Protein AF-A0AAV2HYA0-F1 (afdb_monomer)

Foldseek 3Di:
DQQDDPDPQPQWGWDDDPNDIDTGGPPDDQVNFDKDWDWDDDPVDTDIDIDTDGDDDDCPPDPDVWQKDKDFAAEEEFQAKGKMKIKGFDPPAAFDDKWKDFPNHTDDDDVVQQWDKDKDTDRVRSMIMIMIMRRGDDQVNFGKMWIAIPVGDIDIGGHGYDHD

Solvent-accessible surface area (backbone atoms only — not comparable to full-atom values): 9893 Å² total; per-residue (Å²): 137,79,84,80,77,94,67,90,55,88,46,56,45,76,48,80,56,96,94,40,83,40,87,42,68,50,89,79,46,65,85,70,39,44,79,44,77,51,76,47,83,54,101,86,46,77,49,74,47,79,47,81,44,82,58,75,80,83,81,77,67,72,85,61,87,72,50,57,48,67,50,65,57,44,69,40,43,53,58,39,64,43,45,39,40,37,42,37,46,42,93,85,58,61,49,85,48,76,48,42,28,45,75,87,41,78,59,68,69,32,76,92,70,38,28,45,67,47,76,48,75,35,79,91,71,12,24,30,40,36,41,41,36,32,53,53,34,41,70,87,71,37,41,47,36,34,47,32,38,71,85,68,52,74,39,70,47,62,32,46,50,39,90,118

Radius of gyration: 26.0 Å; Cα contacts (8 Å, |Δi|>4): 320; chains: 1; bounding box: 50×32×71 Å

Structure (mmCIF, N/CA/C/O backbone):
data_AF-A0AAV2HYA0-F1
#
_entry.id   AF-A0AAV2HYA0-F1
#
loop_
_atom_site.group_PDB
_atom_site.id
_atom_site.type_symbol
_atom_site.label_atom_id
_atom_site.label_alt_id
_atom_site.label_comp_id
_atom_site.label_asym_id
_atom_site.label_entity_id
_atom_site.label_seq_id
_atom_site.pdbx_PDB_ins_code
_atom_site.Cartn_x
_atom_site.Cartn_y
_atom_site.Cartn_z
_atom_site.occupancy
_atom_site.B_iso_or_equiv
_atom_site.auth_seq_id
_atom_site.auth_comp_id
_atom_site.auth_asym_id
_atom_site.auth_atom_id
_atom_site.pdbx_PDB_model_num
ATOM 1 N N . ILE A 1 1 ? 10.985 -6.314 -48.267 1.00 59.03 1 ILE A N 1
ATOM 2 C CA . ILE A 1 1 ? 12.200 -5.832 -47.564 1.00 59.03 1 ILE A CA 1
ATOM 3 C C . ILE A 1 1 ? 11.837 -5.750 -46.081 1.00 59.03 1 ILE A C 1
ATOM 5 O O . ILE A 1 1 ? 10.796 -5.176 -45.802 1.00 59.03 1 ILE A O 1
ATOM 9 N N . GLY A 1 2 ? 12.585 -6.397 -45.177 1.00 60.66 2 GLY A N 1
ATOM 10 C CA . GLY A 1 2 ? 12.388 -6.290 -43.715 1.00 60.66 2 GLY A CA 1
ATOM 11 C C . GLY A 1 2 ? 11.766 -7.493 -42.979 1.00 60.66 2 GLY A C 1
ATOM 12 O O . GLY A 1 2 ? 11.826 -7.531 -41.759 1.00 60.66 2 GLY A O 1
ATOM 13 N N . TYR A 1 3 ? 11.221 -8.497 -43.676 1.00 62.62 3 TYR A N 1
ATOM 14 C CA . TYR A 1 3 ? 10.650 -9.701 -43.031 1.00 62.62 3 TYR A CA 1
ATOM 15 C C . TYR A 1 3 ? 11.649 -10.850 -42.840 1.00 62.62 3 TYR A C 1
ATOM 17 O O . TYR A 1 3 ? 11.329 -11.836 -42.183 1.00 62.62 3 TYR A O 1
ATOM 25 N N . ASN A 1 4 ? 12.844 -10.739 -43.423 1.00 70.31 4 ASN A N 1
ATOM 26 C CA . ASN A 1 4 ? 13.870 -11.763 -43.286 1.00 70.31 4 ASN A CA 1
ATOM 27 C C . ASN A 1 4 ? 14.546 -11.599 -41.930 1.00 70.31 4 ASN A C 1
ATOM 29 O O . ASN A 1 4 ? 15.097 -10.540 -41.629 1.00 70.31 4 ASN A O 1
ATOM 33 N N . ILE A 1 5 ? 14.491 -12.656 -41.135 1.00 72.50 5 ILE A N 1
ATOM 34 C CA . ILE A 1 5 ? 15.114 -12.725 -39.823 1.00 72.50 5 ILE A CA 1
ATOM 35 C C . ILE A 1 5 ? 16.356 -13.603 -39.975 1.00 72.50 5 ILE A C 1
ATOM 37 O O . ILE A 1 5 ? 16.255 -14.747 -40.406 1.00 72.50 5 ILE A O 1
ATOM 41 N N . PHE A 1 6 ? 17.522 -13.057 -39.636 1.00 75.69 6 PHE A N 1
ATOM 42 C CA . PHE A 1 6 ? 18.807 -13.759 -39.684 1.00 75.69 6 PHE A CA 1
ATOM 43 C C . PHE A 1 6 ? 19.304 -14.040 -38.264 1.00 75.69 6 PHE A C 1
ATOM 45 O O . PHE A 1 6 ? 20.361 -13.575 -37.852 1.00 75.69 6 PHE A O 1
ATOM 52 N N . THR A 1 7 ? 18.487 -14.751 -37.492 1.00 82.44 7 THR A N 1
ATOM 53 C CA . THR A 1 7 ? 18.848 -15.256 -36.166 1.00 82.44 7 THR A CA 1
ATOM 54 C C . THR A 1 7 ? 18.273 -16.652 -35.988 1.00 82.44 7 THR A C 1
ATOM 56 O O . THR A 1 7 ? 17.195 -16.951 -36.501 1.00 82.44 7 THR A O 1
ATOM 59 N N . GLU A 1 8 ? 18.994 -17.501 -35.266 1.00 84.88 8 GLU A N 1
ATOM 60 C CA . GLU A 1 8 ? 18.516 -18.826 -34.863 1.00 84.88 8 GLU A CA 1
ATOM 61 C C . GLU A 1 8 ? 17.730 -18.770 -33.545 1.00 84.88 8 GLU A C 1
ATOM 63 O O . GLU A 1 8 ? 17.169 -19.777 -33.123 1.00 84.88 8 GLU A O 1
ATOM 68 N N . ASP A 1 9 ? 17.666 -17.602 -32.891 1.00 89.50 9 ASP A N 1
ATOM 69 C CA . ASP A 1 9 ? 16.920 -17.432 -31.646 1.00 89.50 9 ASP A CA 1
ATOM 70 C C . ASP A 1 9 ? 15.404 -17.343 -31.924 1.00 89.50 9 ASP A C 1
ATOM 72 O O . ASP A 1 9 ? 14.929 -16.318 -32.428 1.00 89.50 9 ASP A O 1
ATOM 76 N N . PRO A 1 10 ? 14.607 -18.367 -31.557 1.00 90.31 10 PRO A N 1
ATOM 77 C CA . PRO A 1 10 ? 13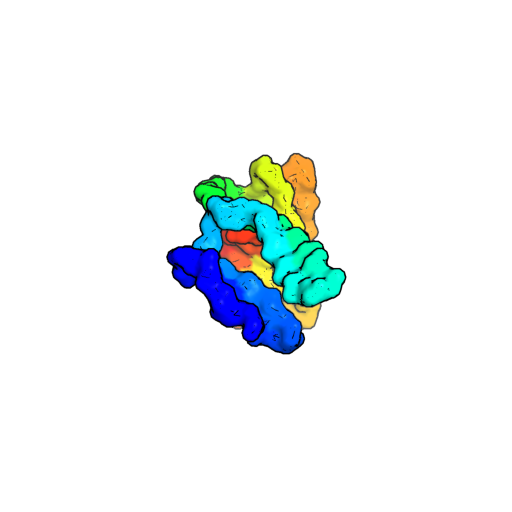.170 -18.396 -31.833 1.00 90.31 10 PRO A CA 1
ATOM 78 C C . PRO A 1 10 ? 12.385 -17.346 -31.036 1.00 90.31 10 PRO A C 1
ATOM 80 O O . PRO A 1 10 ? 11.209 -17.097 -31.315 1.00 90.31 10 PRO A O 1
ATOM 83 N N . ARG A 1 11 ? 13.007 -16.732 -30.023 1.00 93.88 11 ARG A N 1
ATOM 84 C CA . ARG A 1 11 ? 12.406 -15.662 -29.225 1.00 93.88 11 ARG A CA 1
ATOM 85 C C . ARG A 1 11 ? 12.417 -14.325 -29.956 1.00 93.88 11 ARG A C 1
ATOM 87 O O . ARG A 1 11 ? 11.642 -13.440 -29.586 1.00 93.88 11 ARG A O 1
ATOM 94 N N . VAL A 1 12 ? 13.281 -14.174 -30.960 1.00 91.62 12 VAL A N 1
ATOM 95 C CA . VAL A 1 12 ? 13.479 -12.931 -31.703 1.00 91.62 12 VAL A CA 1
ATOM 96 C C . VAL A 1 12 ? 12.567 -12.899 -32.926 1.00 91.62 12 VAL A C 1
ATOM 98 O O . VAL A 1 12 ? 12.563 -13.798 -33.761 1.00 91.62 12 VAL A O 1
ATOM 101 N N . ALA A 1 13 ? 11.793 -11.828 -33.052 1.00 89.94 13 ALA A N 1
ATOM 102 C CA . ALA A 1 13 ? 10.888 -11.601 -34.166 1.00 89.94 13 ALA A CA 1
ATOM 103 C C . ALA A 1 13 ? 10.938 -10.145 -34.634 1.00 89.94 13 ALA A C 1
ATOM 105 O O . ALA A 1 13 ? 11.207 -9.230 -33.857 1.00 89.94 13 ALA A O 1
ATOM 106 N N . VAL A 1 14 ? 10.598 -9.927 -35.904 1.00 88.69 14 VAL A N 1
ATOM 107 C CA . VAL A 1 14 ? 10.402 -8.590 -36.470 1.00 88.69 14 VAL A CA 1
ATOM 108 C C . VAL A 1 14 ? 8.911 -8.361 -36.692 1.00 88.69 14 VAL A C 1
ATOM 110 O O . VAL A 1 14 ? 8.237 -9.176 -37.323 1.00 88.69 14 VAL A O 1
ATOM 113 N N . LYS A 1 15 ? 8.380 -7.249 -36.174 1.00 88.44 15 LYS A N 1
ATOM 114 C CA . LYS A 1 15 ? 6.988 -6.835 -36.393 1.00 88.44 15 LYS A CA 1
ATOM 115 C C . LYS A 1 15 ? 6.921 -5.484 -37.088 1.00 88.44 15 LYS A C 1
ATOM 117 O O . LYS A 1 15 ? 7.488 -4.504 -36.608 1.00 88.44 15 LYS A O 1
ATOM 122 N N . HIS A 1 16 ? 6.159 -5.425 -38.174 1.00 87.12 16 HIS A N 1
ATOM 123 C CA . HIS A 1 16 ? 5.850 -4.184 -38.872 1.00 87.12 16 HIS A CA 1
ATOM 124 C C . HIS A 1 16 ? 4.453 -3.691 -38.478 1.00 87.12 16 HIS A C 1
ATOM 126 O O . HIS A 1 16 ? 3.468 -4.405 -38.668 1.00 87.12 16 HIS A O 1
ATOM 132 N N . PHE A 1 17 ? 4.365 -2.486 -37.915 1.00 85.19 17 PHE A N 1
ATOM 133 C CA . PHE A 1 17 ? 3.099 -1.868 -37.515 1.00 85.19 17 PHE A CA 1
ATOM 134 C C . PHE A 1 17 ? 3.182 -0.348 -37.671 1.00 85.19 17 PHE A C 1
ATOM 136 O O . PHE A 1 17 ? 4.167 0.256 -37.254 1.00 85.19 17 PHE A O 1
ATOM 143 N N . ASN A 1 18 ? 2.164 0.265 -38.286 1.00 88.50 18 ASN A N 1
ATOM 144 C CA . ASN A 1 18 ? 2.079 1.713 -38.532 1.00 88.50 18 ASN A CA 1
ATOM 145 C C . ASN A 1 18 ? 3.340 2.333 -39.174 1.00 88.50 18 ASN A C 1
ATOM 147 O O . ASN A 1 18 ? 3.772 3.414 -38.789 1.00 88.50 18 ASN A O 1
ATOM 151 N N . GLY A 1 19 ? 3.954 1.641 -40.140 1.00 83.81 19 GLY A N 1
ATOM 152 C CA . GLY A 1 19 ? 5.164 2.120 -40.824 1.00 83.81 19 GLY A CA 1
ATOM 153 C C . GLY A 1 19 ? 6.457 1.997 -40.007 1.00 83.81 19 GLY A C 1
ATOM 154 O O . GLY A 1 19 ? 7.506 2.446 -40.464 1.00 83.81 19 GLY A O 1
ATOM 155 N N . MET A 1 20 ? 6.405 1.386 -38.820 1.00 82.75 20 MET A N 1
ATOM 156 C CA . MET A 1 20 ? 7.566 1.148 -37.963 1.00 82.75 20 MET A CA 1
ATOM 157 C C . MET A 1 20 ? 7.973 -0.324 -37.975 1.00 82.75 20 MET A C 1
ATOM 159 O O . MET A 1 20 ? 7.129 -1.223 -37.903 1.00 82.75 20 MET A O 1
ATOM 163 N N . TRP A 1 21 ? 9.283 -0.559 -37.998 1.00 85.81 21 TRP A N 1
ATOM 164 C CA . TRP A 1 21 ? 9.892 -1.878 -37.850 1.00 85.81 21 TRP A CA 1
ATOM 165 C C . TRP A 1 21 ? 10.349 -2.074 -36.406 1.00 85.81 21 TRP A C 1
ATOM 167 O O . TRP A 1 21 ? 11.196 -1.332 -35.916 1.00 85.81 21 TRP A O 1
ATOM 177 N N . ASN A 1 22 ? 9.779 -3.069 -35.727 1.00 88.38 22 ASN A N 1
ATOM 178 C CA . ASN A 1 22 ? 10.024 -3.342 -34.314 1.00 88.38 22 ASN A CA 1
ATOM 179 C C . ASN A 1 22 ? 10.775 -4.663 -34.152 1.00 88.38 22 ASN A C 1
ATOM 181 O O . ASN A 1 22 ? 10.332 -5.691 -34.674 1.00 88.38 22 ASN A O 1
ATOM 185 N N . LEU A 1 23 ? 11.858 -4.640 -33.376 1.00 90.12 23 LEU A N 1
ATOM 186 C CA . LEU A 1 23 ? 12.498 -5.838 -32.841 1.00 90.12 23 LEU A CA 1
ATOM 187 C C . LEU A 1 23 ? 11.722 -6.302 -31.605 1.00 90.12 23 LEU A C 1
ATOM 189 O O . LEU A 1 23 ? 11.496 -5.524 -30.681 1.00 90.12 23 LEU A O 1
ATOM 193 N N . VAL A 1 24 ? 11.311 -7.565 -31.587 1.00 92.00 24 VAL A N 1
ATOM 194 C CA . VAL A 1 24 ? 10.591 -8.182 -30.470 1.00 92.00 24 VAL A CA 1
ATOM 195 C C . VAL A 1 24 ? 11.407 -9.357 -29.961 1.00 92.00 24 VAL A C 1
ATOM 197 O O . VAL A 1 24 ? 11.685 -10.273 -30.725 1.00 92.00 24 VAL A O 1
ATOM 200 N N . ILE A 1 25 ? 11.737 -9.356 -28.672 1.00 93.50 25 ILE A N 1
ATOM 201 C CA . ILE A 1 25 ? 12.394 -10.473 -27.986 1.00 93.50 25 ILE A CA 1
ATOM 202 C C . ILE A 1 25 ? 11.410 -10.984 -26.934 1.00 93.50 25 ILE A C 1
ATOM 204 O O . ILE A 1 25 ? 10.979 -10.227 -26.065 1.00 93.50 25 ILE A O 1
ATOM 208 N N . ARG A 1 26 ? 10.976 -12.238 -27.052 1.00 92.69 26 ARG A N 1
ATOM 209 C CA . ARG A 1 26 ? 10.104 -12.894 -26.063 1.00 92.69 26 ARG A CA 1
ATOM 210 C C . ARG A 1 26 ? 10.946 -13.557 -24.977 1.00 92.69 26 ARG A C 1
ATOM 212 O O . ARG A 1 26 ? 12.081 -13.921 -25.244 1.00 92.69 26 ARG A O 1
ATOM 219 N N . ASP A 1 27 ? 10.374 -13.752 -23.790 1.00 91.00 27 ASP A N 1
ATOM 220 C CA . ASP A 1 27 ? 11.046 -14.456 -22.684 1.00 91.00 27 ASP A CA 1
ATOM 221 C C . ASP A 1 27 ? 12.480 -13.941 -22.453 1.00 91.00 27 ASP A C 1
ATOM 223 O O . ASP A 1 27 ? 13.475 -14.645 -22.643 1.00 91.00 27 ASP A O 1
ATOM 227 N N . VAL A 1 28 ? 12.566 -12.635 -22.188 1.00 90.88 28 VAL A N 1
ATOM 228 C CA . VAL A 1 28 ? 13.825 -11.895 -22.103 1.00 90.88 28 VAL A CA 1
ATOM 229 C C . VAL A 1 28 ? 14.624 -12.361 -20.886 1.00 90.88 28 VAL A C 1
ATOM 231 O O . VAL A 1 28 ? 14.096 -12.485 -19.786 1.00 90.88 28 VAL A O 1
ATOM 234 N N . GLN A 1 29 ? 15.915 -12.583 -21.093 1.00 92.31 29 GLN A N 1
ATOM 235 C CA . GLN A 1 29 ? 16.874 -13.076 -20.114 1.00 92.31 29 GLN A CA 1
ATOM 236 C C . GLN A 1 29 ? 17.961 -12.027 -19.874 1.00 92.31 29 GLN A C 1
ATOM 238 O O . GLN A 1 29 ? 18.241 -11.206 -20.744 1.00 92.31 29 GLN A O 1
ATOM 243 N N . HIS A 1 30 ? 18.648 -12.075 -18.728 1.00 90.75 30 HIS A N 1
ATOM 244 C CA . HIS A 1 30 ? 19.720 -11.115 -18.414 1.00 90.75 30 HIS A CA 1
ATOM 245 C C . HIS A 1 30 ? 20.789 -11.000 -19.512 1.00 90.75 30 HIS A C 1
ATOM 247 O O . HIS A 1 30 ? 21.253 -9.896 -19.802 1.00 90.75 30 HIS A O 1
ATOM 253 N N . LYS A 1 31 ? 21.116 -12.127 -20.160 1.00 92.19 31 LYS A N 1
ATOM 254 C CA . LYS A 1 31 ? 22.063 -12.216 -21.285 1.00 92.19 31 LYS A CA 1
ATOM 255 C C . LYS A 1 31 ? 21.641 -11.434 -22.534 1.00 92.19 31 LYS A C 1
ATOM 257 O O . LYS A 1 31 ? 22.484 -11.179 -23.381 1.00 92.19 31 LYS A O 1
ATOM 262 N N . ASP A 1 32 ? 20.363 -11.075 -22.653 1.00 93.56 32 ASP A N 1
ATOM 263 C CA . ASP A 1 32 ? 19.858 -10.283 -23.774 1.00 93.56 32 ASP A CA 1
ATOM 264 C C . ASP A 1 32 ? 20.148 -8.783 -23.579 1.00 93.56 32 ASP A C 1
ATOM 266 O O . ASP A 1 32 ? 19.935 -7.996 -24.501 1.00 93.56 32 ASP A O 1
ATOM 270 N N . SER A 1 33 ? 20.637 -8.364 -22.402 1.00 95.12 33 SER A N 1
ATOM 271 C CA . SER A 1 33 ? 21.082 -6.985 -22.173 1.00 95.12 33 SER A CA 1
ATOM 272 C C . SER A 1 33 ? 22.248 -6.638 -23.093 1.00 95.12 33 SER A C 1
ATOM 274 O O . SER A 1 33 ? 23.206 -7.399 -23.214 1.00 95.12 33 SER A O 1
ATOM 276 N N . GLY A 1 34 ? 22.204 -5.459 -23.702 1.00 94.75 34 GLY A N 1
ATOM 277 C CA . GLY A 1 34 ? 23.239 -5.040 -24.636 1.00 94.75 34 GLY A CA 1
ATOM 278 C C . GLY A 1 34 ? 22.804 -3.897 -25.536 1.00 94.75 34 GLY A C 1
ATOM 279 O O . GLY A 1 34 ? 21.711 -3.347 -25.402 1.00 94.75 34 GLY A O 1
ATOM 280 N N . LEU A 1 35 ? 23.688 -3.528 -26.458 1.00 94.44 35 LEU A N 1
ATOM 281 C CA . LEU A 1 35 ? 23.426 -2.502 -27.456 1.00 94.44 35 LEU A CA 1
ATOM 282 C C . LEU A 1 35 ? 22.836 -3.143 -28.717 1.00 94.44 35 LEU A C 1
ATOM 284 O O . LEU A 1 35 ? 23.463 -4.003 -29.329 1.00 94.44 35 LEU A O 1
ATOM 288 N N . TYR A 1 36 ? 21.653 -2.691 -29.113 1.00 93.00 36 TYR A N 1
ATOM 289 C CA . TYR A 1 36 ? 20.953 -3.117 -30.319 1.00 93.00 36 TYR A CA 1
ATOM 290 C C . TYR A 1 36 ? 21.061 -2.039 -31.391 1.00 93.00 36 TYR A C 1
ATOM 292 O O . TYR A 1 36 ? 20.939 -0.852 -31.095 1.00 93.00 36 TYR A O 1
ATOM 300 N N . GLU A 1 37 ? 21.265 -2.446 -32.641 1.00 91.00 37 GLU A N 1
ATOM 301 C CA . GLU A 1 37 ? 21.391 -1.543 -33.785 1.00 91.00 37 GLU A CA 1
ATOM 302 C C . GLU A 1 37 ? 20.212 -1.726 -34.747 1.00 91.00 37 GLU A C 1
ATOM 304 O O . GLU A 1 37 ? 19.872 -2.840 -35.143 1.00 91.00 37 GLU A O 1
ATOM 309 N N . CYS A 1 38 ? 19.604 -0.615 -35.156 1.00 87.56 38 CYS A N 1
ATOM 310 C CA . CYS A 1 38 ? 18.689 -0.555 -36.286 1.00 87.56 38 CYS A CA 1
ATOM 311 C C . CYS A 1 38 ? 19.415 0.079 -37.474 1.00 87.56 38 CYS A C 1
ATOM 313 O O . CYS A 1 38 ? 19.876 1.219 -37.378 1.00 87.56 38 CYS A O 1
ATOM 315 N N . GLN A 1 39 ? 19.501 -0.647 -38.592 1.00 85.50 39 GLN A N 1
ATOM 316 C CA . GLN A 1 39 ? 20.170 -0.189 -39.806 1.00 85.50 39 GLN A CA 1
ATOM 317 C C . GLN A 1 39 ? 19.194 -0.108 -40.984 1.00 85.50 39 GLN A C 1
ATOM 319 O O . GLN A 1 39 ? 18.520 -1.080 -41.324 1.00 85.50 39 GLN A O 1
ATOM 324 N N . ILE A 1 40 ? 19.182 1.040 -41.661 1.00 82.06 40 ILE A N 1
ATOM 325 C CA . ILE A 1 40 ? 18.512 1.229 -42.949 1.00 82.06 40 ILE A CA 1
ATOM 326 C C . ILE A 1 40 ? 19.594 1.360 -44.017 1.00 82.06 40 ILE A C 1
ATOM 328 O O . ILE A 1 40 ? 20.401 2.291 -43.983 1.00 82.06 40 ILE A O 1
ATOM 332 N N . SER A 1 41 ? 19.601 0.428 -44.968 1.00 73.62 41 SER A N 1
ATOM 333 C CA . SER A 1 41 ? 20.501 0.452 -46.122 1.00 73.62 41 SER A CA 1
ATOM 334 C C . SER A 1 41 ? 19.731 0.904 -47.359 1.00 73.62 41 SER A C 1
ATOM 336 O O . SER A 1 41 ? 18.936 0.139 -47.902 1.00 73.62 41 SER A O 1
ATOM 338 N N . SER A 1 42 ? 19.953 2.146 -47.795 1.00 70.75 42 SER A N 1
ATOM 339 C CA . SER A 1 42 ? 19.556 2.623 -49.124 1.00 70.75 42 SER A CA 1
ATOM 340 C C . SER A 1 42 ? 20.794 2.814 -50.005 1.00 70.75 42 SER A C 1
ATOM 342 O O . SER A 1 42 ? 21.915 2.848 -49.501 1.00 70.75 42 SER A O 1
ATOM 344 N N . VAL A 1 43 ? 20.591 2.942 -51.321 1.00 69.19 43 VAL A N 1
ATOM 345 C CA . VAL A 1 43 ? 21.671 3.132 -52.313 1.00 69.19 43 VAL A CA 1
ATOM 346 C C . VAL A 1 43 ? 22.535 4.367 -52.007 1.00 69.19 43 VAL A C 1
ATOM 348 O O . VAL A 1 43 ? 23.704 4.400 -52.372 1.00 69.19 43 VAL A O 1
ATOM 351 N N . GLU A 1 44 ? 21.989 5.355 -51.293 1.00 65.94 44 GLU A N 1
ATOM 352 C CA . GLU A 1 44 ? 22.653 6.639 -51.037 1.00 65.94 44 GLU A CA 1
ATOM 353 C C . GLU A 1 44 ? 23.032 6.867 -49.565 1.00 65.94 44 GLU A C 1
ATOM 355 O O . GLU A 1 44 ? 23.893 7.702 -49.286 1.00 65.94 44 GLU A O 1
ATOM 360 N N . LYS A 1 45 ? 22.404 6.170 -48.600 1.00 63.34 45 LYS A N 1
ATOM 361 C CA . LYS A 1 45 ? 22.656 6.375 -47.162 1.00 63.34 45 LYS A CA 1
ATOM 362 C C . LYS A 1 45 ? 22.536 5.087 -46.346 1.00 63.34 45 LYS A C 1
ATOM 364 O O . LYS A 1 45 ? 21.564 4.340 -46.459 1.00 63.34 45 LYS A O 1
ATOM 369 N N . HIS A 1 46 ? 23.483 4.912 -45.425 1.00 73.12 46 HIS A N 1
ATOM 370 C CA . HIS A 1 46 ? 23.386 3.965 -44.318 1.00 73.12 46 HIS A CA 1
ATOM 371 C C . HIS A 1 46 ? 23.022 4.727 -43.045 1.00 73.12 46 HIS A C 1
ATOM 373 O O . HIS A 1 46 ? 23.872 5.382 -42.445 1.00 73.12 46 HIS A O 1
ATOM 379 N N . LEU A 1 47 ? 21.756 4.662 -42.643 1.00 81.19 47 LEU A N 1
ATOM 380 C CA . LEU A 1 47 ? 21.322 5.215 -41.362 1.00 81.19 47 LEU A CA 1
ATOM 381 C C . LEU A 1 47 ? 21.422 4.121 -40.304 1.00 81.19 47 LEU A C 1
ATOM 383 O O . LEU A 1 47 ? 20.945 3.008 -40.526 1.00 81.19 47 LEU A O 1
ATOM 387 N N . ARG A 1 48 ? 22.049 4.440 -39.172 1.00 87.25 48 ARG A N 1
ATOM 388 C CA . ARG A 1 48 ? 22.205 3.547 -38.021 1.00 87.25 48 ARG A CA 1
ATOM 389 C C . ARG A 1 48 ? 21.674 4.246 -36.784 1.00 87.25 48 ARG A C 1
ATOM 391 O O . ARG A 1 48 ? 21.945 5.429 -36.587 1.00 87.25 48 ARG A O 1
ATOM 398 N N . ASN A 1 49 ? 20.930 3.517 -35.966 1.00 86.88 49 ASN A N 1
ATOM 399 C CA . ASN A 1 49 ? 20.482 3.980 -34.663 1.00 86.88 49 ASN A CA 1
ATOM 400 C C . ASN A 1 49 ? 20.745 2.901 -33.614 1.00 86.88 49 ASN A C 1
ATOM 402 O O . ASN A 1 49 ? 20.521 1.724 -33.891 1.00 86.88 49 ASN A O 1
ATOM 406 N N . TYR A 1 50 ? 21.181 3.300 -32.423 1.00 89.94 50 TYR A N 1
ATOM 407 C CA . TYR A 1 50 ? 21.548 2.382 -31.347 1.00 89.94 50 TYR A CA 1
ATOM 408 C C . TYR A 1 50 ? 20.588 2.514 -30.161 1.00 89.94 50 TYR A C 1
ATOM 410 O O . TYR A 1 50 ? 20.211 3.620 -29.781 1.00 89.94 50 TYR A O 1
ATOM 418 N N . VAL A 1 51 ? 20.211 1.385 -29.561 1.00 91.25 51 VAL A N 1
ATOM 419 C CA . VAL A 1 51 ? 19.318 1.299 -28.397 1.00 91.25 51 VAL A CA 1
ATOM 420 C C . VAL A 1 51 ? 19.953 0.386 -27.353 1.00 91.25 51 VAL A C 1
ATOM 422 O O . VAL A 1 51 ? 20.257 -0.766 -27.645 1.00 91.25 51 VAL A O 1
ATOM 425 N N . ALA A 1 52 ? 20.155 0.880 -26.132 1.00 93.31 52 ALA A N 1
ATOM 426 C CA . ALA A 1 52 ? 20.639 0.062 -25.023 1.00 93.31 52 ALA A CA 1
ATOM 427 C C . ALA A 1 52 ? 19.462 -0.649 -24.336 1.00 93.31 52 ALA A C 1
ATOM 429 O O . ALA A 1 52 ? 18.567 0.002 -23.797 1.00 93.31 52 ALA A O 1
ATOM 430 N N . LEU A 1 53 ? 19.465 -1.983 -24.353 1.00 93.31 53 LEU A N 1
ATOM 431 C CA . LEU A 1 53 ? 18.531 -2.809 -23.595 1.00 93.31 53 LEU A CA 1
ATOM 432 C C . LEU A 1 53 ? 19.167 -3.191 -22.259 1.00 93.31 53 LEU A C 1
ATOM 434 O O . LEU A 1 53 ? 20.215 -3.836 -22.222 1.00 93.31 53 LEU A O 1
ATOM 438 N N . HIS A 1 54 ? 18.493 -2.841 -21.168 1.00 91.62 54 HIS A N 1
ATOM 439 C CA . HIS A 1 54 ? 18.853 -3.262 -19.819 1.00 91.62 54 HIS A CA 1
ATOM 440 C C . HIS A 1 54 ? 17.776 -4.204 -19.287 1.00 91.62 54 HIS A C 1
ATOM 442 O O . HIS A 1 54 ? 16.651 -3.780 -19.028 1.00 91.62 54 HIS A O 1
ATOM 448 N N . VAL A 1 55 ? 18.117 -5.483 -19.135 1.00 88.88 55 VAL A N 1
ATOM 449 C CA . VAL A 1 55 ? 17.222 -6.485 -18.552 1.00 88.88 55 VAL A CA 1
ATOM 450 C C . VAL A 1 55 ? 17.474 -6.541 -17.055 1.00 88.88 55 VAL A C 1
ATOM 452 O O . VAL A 1 55 ? 18.604 -6.761 -16.617 1.00 88.88 55 VAL A O 1
ATOM 455 N N . VAL A 1 56 ? 16.418 -6.343 -16.274 1.00 85.81 56 VAL A N 1
ATOM 456 C CA . VAL A 1 56 ? 16.453 -6.393 -14.812 1.00 85.81 56 VAL A CA 1
ATOM 457 C C . VAL A 1 56 ? 15.621 -7.569 -14.324 1.00 85.81 56 VAL A C 1
ATOM 459 O O . VAL A 1 56 ? 14.506 -7.782 -14.798 1.00 85.81 56 VAL A O 1
ATOM 462 N N . GLU A 1 57 ? 16.151 -8.329 -13.372 1.00 75.50 57 GLU A N 1
ATOM 463 C CA . GLU A 1 57 ? 15.359 -9.309 -12.641 1.00 75.50 57 GLU A CA 1
ATOM 464 C C . GLU A 1 57 ? 14.580 -8.577 -11.544 1.00 75.50 57 GLU A C 1
ATOM 466 O O . GLU A 1 57 ? 15.185 -7.824 -10.764 1.00 75.50 57 GLU A O 1
ATOM 471 N N . PRO A 1 58 ? 13.246 -8.747 -11.470 1.00 63.56 58 PRO A N 1
ATOM 472 C CA . PRO A 1 58 ? 12.491 -8.243 -10.340 1.00 63.56 58 PRO A CA 1
ATOM 473 C C . PRO A 1 58 ? 13.045 -8.914 -9.087 1.00 63.56 58 PRO A C 1
ATOM 475 O O . PRO A 1 58 ? 12.963 -10.128 -8.923 1.00 63.56 58 PRO A O 1
ATOM 478 N N . GLN A 1 59 ? 13.645 -8.111 -8.213 1.00 57.03 59 GLN A N 1
ATOM 479 C CA . GLN A 1 59 ? 14.160 -8.574 -6.934 1.00 57.03 59 GLN A CA 1
ATOM 480 C C . GLN A 1 59 ? 12.970 -9.017 -6.076 1.00 57.03 59 GLN A C 1
ATOM 482 O O . GLN A 1 59 ? 12.415 -8.224 -5.314 1.00 57.03 59 GLN A O 1
ATOM 487 N N . VAL A 1 60 ? 12.562 -10.282 -6.189 1.00 52.91 60 VAL A N 1
ATOM 488 C CA . VAL A 1 60 ? 11.718 -10.924 -5.181 1.00 52.91 60 VAL A CA 1
ATOM 489 C C . VAL A 1 60 ? 12.632 -11.158 -3.990 1.00 52.91 60 VAL A C 1
ATOM 491 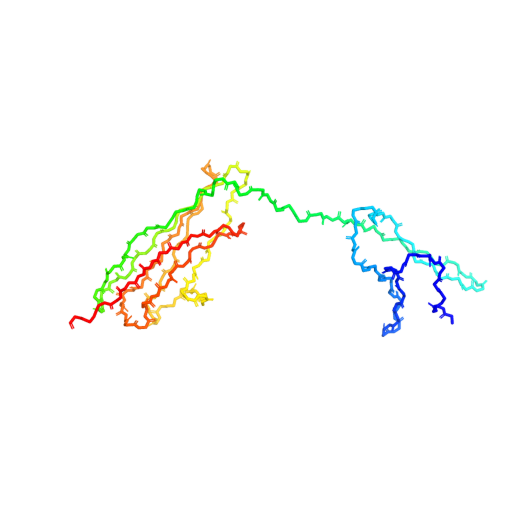O O . VAL A 1 60 ? 13.251 -12.212 -3.848 1.00 52.91 60 VAL A O 1
ATOM 494 N N . LYS A 1 61 ? 12.801 -10.117 -3.169 1.00 51.84 61 LYS A N 1
ATOM 495 C CA . LYS A 1 61 ? 13.542 -10.251 -1.920 1.00 51.84 61 LYS A CA 1
ATOM 496 C C . LYS A 1 61 ? 12.880 -11.388 -1.129 1.00 51.84 61 LYS A C 1
ATOM 498 O O . LYS A 1 61 ? 11.653 -11.372 -0.989 1.00 51.84 61 LYS A O 1
ATOM 503 N N . PRO A 1 62 ? 13.642 -12.382 -0.633 1.00 50.34 62 PRO A N 1
ATOM 504 C CA . PRO A 1 62 ? 13.087 -13.380 0.275 1.00 50.34 62 PRO A CA 1
ATOM 505 C C . PRO A 1 62 ? 12.422 -12.626 1.419 1.00 50.34 62 PRO A C 1
ATOM 507 O O . PRO A 1 62 ? 13.010 -11.642 1.859 1.00 50.34 62 PRO A O 1
ATOM 510 N N . ALA A 1 63 ? 11.221 -13.050 1.836 1.00 49.59 63 ALA A N 1
ATOM 511 C CA . ALA A 1 63 ? 10.391 -12.384 2.841 1.00 49.59 63 ALA A CA 1
ATOM 512 C C . ALA A 1 63 ? 11.244 -11.880 4.016 1.00 49.59 63 ALA A C 1
ATOM 514 O O . ALA A 1 63 ? 11.511 -12.595 4.984 1.00 49.59 63 ALA A O 1
ATOM 515 N N . GLN A 1 64 ? 11.721 -10.641 3.899 1.00 52.94 64 GLN A N 1
ATOM 516 C CA . GLN A 1 64 ? 12.382 -9.923 4.970 1.00 52.94 64 GLN A CA 1
ATOM 517 C C . GLN A 1 64 ? 11.326 -9.881 6.067 1.00 52.94 64 GLN A C 1
ATOM 519 O O . GLN A 1 64 ? 10.154 -9.720 5.734 1.00 52.94 64 GLN A O 1
ATOM 524 N N . LYS A 1 65 ? 11.687 -10.110 7.337 1.00 54.88 65 LYS A N 1
ATOM 525 C CA . LYS A 1 65 ? 10.732 -10.014 8.455 1.00 54.88 65 LYS A CA 1
ATOM 526 C C . LYS A 1 65 ? 9.973 -8.695 8.307 1.00 54.88 65 LYS A C 1
ATOM 528 O O . LYS A 1 65 ? 10.531 -7.637 8.589 1.00 54.88 65 LYS A O 1
ATOM 533 N N . GLN A 1 66 ? 8.756 -8.777 7.774 1.00 64.81 66 GLN A N 1
ATOM 534 C CA . GLN A 1 66 ? 7.984 -7.609 7.395 1.00 64.81 66 GLN A CA 1
ATOM 535 C C . GLN A 1 66 ? 7.607 -6.958 8.710 1.00 64.81 66 GLN A C 1
ATOM 537 O O . GLN A 1 66 ? 6.835 -7.518 9.489 1.00 64.81 66 GLN A O 1
ATOM 542 N N . ASN A 1 67 ? 8.197 -5.804 9.004 1.00 86.88 67 ASN A N 1
ATOM 543 C CA . ASN A 1 67 ? 7.865 -5.055 10.206 1.00 86.88 67 ASN A CA 1
ATOM 544 C C . ASN A 1 67 ? 6.626 -4.204 9.917 1.00 86.88 67 ASN A C 1
ATOM 546 O O . ASN A 1 67 ? 6.665 -2.987 10.073 1.00 86.88 67 ASN A O 1
ATOM 550 N N . ILE A 1 68 ? 5.554 -4.853 9.452 1.00 93.06 68 ILE A N 1
ATOM 551 C CA . ILE A 1 68 ? 4.234 -4.269 9.242 1.00 93.06 68 ILE A CA 1
ATOM 552 C C . ILE A 1 68 ? 3.264 -4.863 10.263 1.00 93.06 68 ILE A C 1
ATOM 554 O O . ILE A 1 68 ? 3.197 -6.075 10.464 1.00 93.06 68 ILE A O 1
ATOM 558 N N . HIS A 1 69 ? 2.518 -4.003 10.943 1.00 95.38 69 HIS A N 1
ATOM 559 C CA . HIS A 1 69 ? 1.588 -4.402 11.985 1.00 95.38 69 HIS A CA 1
ATOM 560 C C . HIS A 1 69 ? 0.315 -3.567 11.917 1.00 95.38 69 HIS A C 1
ATOM 562 O O . HIS A 1 69 ? 0.375 -2.339 11.842 1.00 95.38 69 HIS A O 1
ATOM 568 N N . ILE A 1 70 ? -0.825 -4.250 11.999 1.00 97.69 70 ILE A N 1
ATOM 569 C CA . ILE A 1 70 ? -2.152 -3.654 12.089 1.00 97.69 70 ILE A CA 1
ATOM 570 C C . ILE A 1 70 ? -2.782 -3.974 13.443 1.00 97.69 70 ILE A C 1
ATOM 572 O O . ILE A 1 70 ? -2.709 -5.103 13.925 1.00 97.69 70 ILE A O 1
ATOM 576 N N . SER A 1 71 ? -3.397 -2.972 14.061 1.00 98.25 71 SER A N 1
ATOM 577 C CA . SER A 1 71 ? -4.136 -3.105 15.319 1.00 98.25 71 SER A CA 1
ATOM 578 C C . SER A 1 71 ? -5.321 -2.144 15.360 1.00 98.25 71 SER A C 1
ATOM 580 O O . SER A 1 71 ? -5.406 -1.224 14.549 1.00 98.25 71 SER A O 1
ATOM 582 N N . GLY A 1 72 ? -6.240 -2.347 16.304 1.00 98.12 72 GLY A N 1
ATOM 583 C CA . GLY A 1 72 ? -7.403 -1.481 16.487 1.00 98.12 72 GLY A CA 1
ATOM 584 C C . GLY A 1 72 ? -8.688 -2.265 16.718 1.00 98.12 72 GLY A C 1
ATOM 585 O O . GLY A 1 72 ? -8.667 -3.351 17.301 1.00 98.12 72 GLY A O 1
ATOM 586 N N . THR A 1 73 ? -9.801 -1.689 16.274 1.00 98.06 73 THR A N 1
ATOM 587 C CA . THR A 1 73 ? -11.147 -2.255 16.398 1.00 98.06 73 THR A CA 1
ATOM 588 C C . THR A 1 73 ? -11.244 -3.640 15.750 1.00 98.06 73 THR A C 1
ATOM 590 O O . THR A 1 73 ? -10.855 -3.818 14.603 1.00 98.06 73 THR A O 1
ATOM 593 N N . THR A 1 74 ? -11.805 -4.617 16.465 1.00 98.06 74 THR A N 1
ATOM 594 C CA . THR A 1 74 ? -12.139 -5.959 15.933 1.00 98.06 74 THR A CA 1
ATOM 595 C C . THR A 1 74 ? -13.633 -6.255 16.017 1.00 98.06 74 THR A C 1
ATOM 597 O O . THR A 1 74 ? -14.182 -6.924 15.146 1.00 98.06 74 THR A O 1
ATOM 600 N N . PHE A 1 75 ? -14.306 -5.707 17.027 1.00 97.88 75 PHE A N 1
ATOM 601 C CA . PHE A 1 75 ? -15.755 -5.730 17.193 1.00 97.88 75 PHE A CA 1
ATOM 602 C C . PHE A 1 75 ? -16.239 -4.309 17.469 1.00 97.88 75 PHE A C 1
ATOM 604 O O . PHE A 1 75 ? -15.595 -3.577 18.221 1.00 97.88 75 PHE A O 1
ATOM 611 N N . VAL A 1 76 ? -17.353 -3.921 16.857 1.00 97.38 76 VAL A N 1
ATOM 612 C CA . VAL A 1 76 ? -17.941 -2.582 16.987 1.00 97.38 76 VAL A CA 1
ATOM 613 C C . VAL A 1 76 ? -19.451 -2.675 16.821 1.00 97.38 76 VAL A C 1
ATOM 615 O O . VAL A 1 76 ? -19.917 -3.493 16.030 1.00 97.38 76 VAL A O 1
ATOM 618 N N . ASN A 1 77 ? -20.225 -1.870 17.542 1.00 97.44 77 ASN A N 1
ATOM 619 C CA . ASN A 1 77 ? -21.663 -1.781 17.287 1.00 97.44 77 ASN A CA 1
ATOM 620 C C . ASN A 1 77 ? -21.928 -0.843 16.107 1.00 97.44 77 ASN A C 1
ATOM 622 O O . ASN A 1 77 ? -21.097 0.000 15.764 1.00 97.44 77 ASN A O 1
ATOM 626 N N . GLU A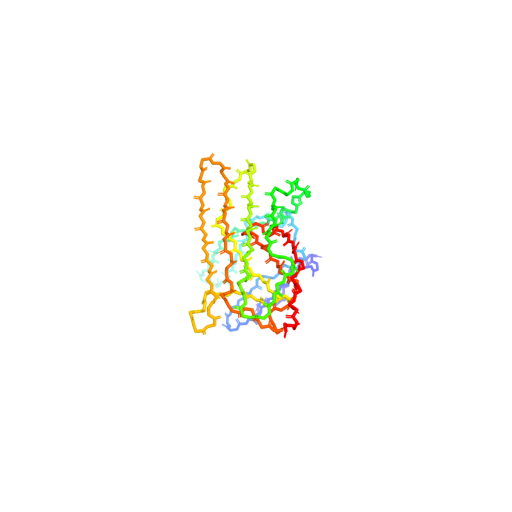 1 78 ? -23.094 -0.954 15.477 1.00 95.94 78 GLU A N 1
ATOM 627 C CA . GLU A 1 78 ? -23.505 0.061 14.509 1.00 95.94 78 GLU A CA 1
ATOM 628 C C . GLU A 1 78 ? -23.473 1.473 15.122 1.00 95.94 78 GLU A C 1
ATOM 630 O O . GLU A 1 78 ? -23.794 1.673 16.291 1.00 95.94 78 GLU A O 1
ATOM 635 N N . ARG A 1 79 ? -23.139 2.469 14.291 1.00 95.00 79 ARG A N 1
ATOM 636 C CA . ARG A 1 79 ? -23.013 3.905 14.618 1.00 95.00 79 ARG A CA 1
ATOM 637 C C . ARG A 1 79 ? -21.787 4.307 15.441 1.00 95.00 79 ARG A C 1
ATOM 639 O O . ARG A 1 79 ? -21.467 5.496 15.410 1.00 95.00 79 ARG A O 1
ATOM 646 N N . ASP A 1 80 ? -21.097 3.361 16.073 1.00 96.62 80 ASP A N 1
ATOM 647 C CA . ASP A 1 80 ? -19.804 3.593 16.725 1.00 96.62 80 ASP A CA 1
ATOM 648 C C . ASP A 1 80 ? -18.665 3.707 15.690 1.00 96.62 80 ASP A C 1
ATOM 650 O O . ASP A 1 80 ? -18.840 3.406 14.504 1.00 96.62 80 ASP A O 1
ATOM 654 N N . SER A 1 81 ? -17.481 4.138 16.135 1.00 97.56 81 SER A N 1
ATOM 655 C CA . SER A 1 81 ? -16.316 4.337 15.266 1.00 97.56 81 SER A CA 1
ATOM 656 C C . SER A 1 81 ? -15.458 3.076 15.111 1.00 97.56 81 SER A C 1
ATOM 658 O O . SER A 1 81 ? -15.100 2.416 16.088 1.00 97.56 81 SER A O 1
ATOM 660 N N . ILE A 1 82 ? -15.043 2.785 13.876 1.00 98.50 82 ILE A N 1
ATOM 661 C CA . ILE A 1 82 ? -13.947 1.847 13.584 1.00 98.50 82 ILE A CA 1
ATOM 662 C C . ILE A 1 82 ? -12.648 2.647 13.526 1.00 98.50 82 ILE A C 1
ATOM 664 O O . ILE A 1 82 ? -12.545 3.562 12.714 1.00 98.50 82 ILE A O 1
ATOM 668 N N . GLU A 1 83 ? -11.649 2.265 14.320 1.00 98.56 83 GLU A N 1
ATOM 669 C CA . GLU A 1 83 ? -10.303 2.842 14.282 1.00 98.56 83 GLU A CA 1
ATOM 670 C C . GLU A 1 83 ? -9.262 1.745 14.061 1.00 98.56 83 GLU A C 1
ATOM 672 O O . GLU A 1 83 ? -9.077 0.868 14.909 1.00 98.56 83 GLU A O 1
ATOM 677 N N . LEU A 1 84 ? -8.550 1.810 12.936 1.00 98.75 84 LEU A 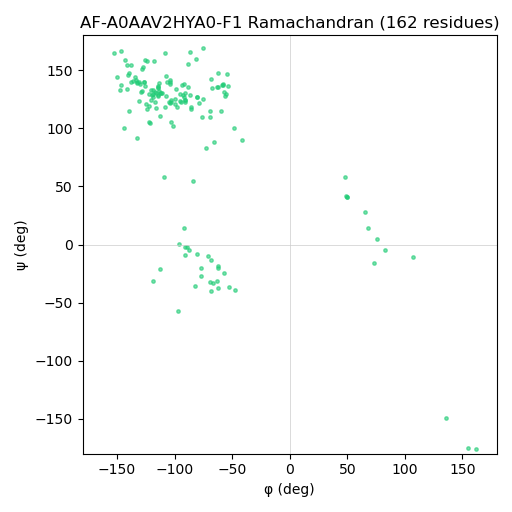N 1
ATOM 678 C CA . LEU A 1 84 ? -7.480 0.878 12.590 1.00 98.75 84 LEU A CA 1
ATOM 679 C C . LEU A 1 84 ? -6.159 1.617 12.407 1.00 98.75 84 LEU A C 1
ATOM 681 O O . LEU A 1 84 ? -6.074 2.632 11.718 1.00 98.75 84 LEU A O 1
ATOM 685 N N . LYS A 1 85 ? -5.108 1.080 13.016 1.00 98.62 85 LYS A N 1
ATOM 686 C CA . LYS A 1 85 ? -3.754 1.629 13.020 1.00 98.62 85 LYS A CA 1
ATOM 687 C C . LYS A 1 85 ? -2.841 0.680 12.278 1.00 98.62 85 LYS A C 1
ATOM 689 O O . LYS A 1 85 ? -2.787 -0.497 12.617 1.00 98.62 85 LYS A O 1
ATOM 694 N N . CYS A 1 86 ? -2.091 1.200 11.319 1.00 98.12 86 CYS A N 1
ATOM 695 C CA . CYS A 1 86 ? -1.050 0.463 10.626 1.00 98.12 86 CYS A CA 1
ATOM 696 C C . CYS A 1 86 ? 0.302 1.131 10.857 1.00 98.12 86 CYS A C 1
ATOM 698 O O . CYS A 1 86 ? 0.456 2.329 10.629 1.00 98.12 86 CYS A O 1
ATOM 700 N N . ASN A 1 87 ? 1.277 0.354 11.318 1.00 96.50 87 ASN A N 1
ATOM 701 C CA . ASN A 1 87 ? 2.669 0.764 11.442 1.00 96.50 87 ASN A CA 1
ATOM 702 C C . ASN A 1 87 ? 3.515 -0.116 10.538 1.00 96.50 87 ASN A C 1
ATOM 704 O O . ASN A 1 87 ? 3.406 -1.338 10.615 1.00 96.50 87 ASN A O 1
ATOM 708 N N . ALA A 1 88 ? 4.381 0.494 9.738 1.00 94.44 88 ALA A N 1
ATOM 709 C CA . ALA A 1 88 ? 5.339 -0.229 8.922 1.00 94.44 88 ALA A CA 1
ATOM 710 C C . ALA A 1 88 ? 6.733 0.386 9.056 1.00 94.44 88 ALA A C 1
ATOM 712 O O . ALA A 1 88 ? 6.866 1.609 9.060 1.00 94.44 88 ALA A O 1
ATOM 713 N N . THR A 1 89 ? 7.764 -0.453 9.139 1.00 91.50 89 THR A N 1
ATOM 714 C CA . THR A 1 89 ? 9.171 -0.040 9.229 1.00 91.50 89 THR A CA 1
ATOM 715 C C . THR A 1 89 ? 10.013 -0.854 8.256 1.00 91.50 89 THR A C 1
ATOM 717 O O . THR A 1 89 ? 9.814 -2.058 8.126 1.00 91.50 89 THR A O 1
ATOM 720 N N . SER A 1 90 ? 10.997 -0.224 7.617 1.00 84.50 90 SER A N 1
ATOM 721 C CA . SER A 1 90 ? 11.909 -0.887 6.679 1.00 84.50 90 SER A CA 1
ATOM 722 C C . SER A 1 90 ? 13.372 -0.650 7.058 1.00 84.50 90 SER A C 1
ATOM 724 O O . SER A 1 90 ? 13.756 0.447 7.470 1.00 84.50 90 SER A O 1
ATOM 726 N N . SER A 1 91 ? 14.206 -1.687 6.928 1.00 79.06 91 SER A N 1
ATOM 727 C CA . SER A 1 91 ? 15.653 -1.592 7.166 1.00 79.06 91 SER A CA 1
ATOM 728 C C . SER A 1 91 ? 16.401 -0.925 6.015 1.00 79.06 91 SER A C 1
ATOM 730 O O . SER A 1 91 ? 17.446 -0.318 6.249 1.00 79.06 91 SER A O 1
ATOM 732 N N . ASP A 1 92 ? 15.872 -1.010 4.795 1.00 75.69 92 ASP A N 1
ATOM 733 C CA . ASP A 1 92 ? 16.625 -0.697 3.579 1.00 75.69 92 ASP A CA 1
ATOM 734 C C . ASP A 1 92 ? 16.350 0.738 3.114 1.00 75.69 92 ASP A C 1
ATOM 736 O O . ASP A 1 92 ? 17.262 1.558 3.027 1.00 75.69 92 ASP A O 1
ATOM 740 N N . TYR A 1 93 ? 15.079 1.054 2.867 1.00 76.38 93 TYR A N 1
ATOM 741 C CA . TYR A 1 93 ? 14.610 2.352 2.381 1.00 76.38 93 TYR A CA 1
ATOM 742 C C . TYR A 1 93 ? 13.306 2.753 3.087 1.00 76.38 93 TYR A C 1
ATOM 744 O O . TYR A 1 93 ? 12.524 1.868 3.438 1.00 76.38 93 TYR A O 1
ATOM 752 N N . PRO A 1 94 ? 13.049 4.057 3.320 1.00 76.94 94 PRO A N 1
ATOM 753 C CA . PRO A 1 94 ? 11.795 4.511 3.915 1.00 76.94 94 PRO A CA 1
ATOM 754 C C . PRO A 1 94 ? 10.587 4.064 3.088 1.00 76.94 94 PRO A C 1
ATOM 756 O O . PRO A 1 94 ? 10.606 4.140 1.863 1.00 76.94 94 PRO A O 1
ATOM 759 N N . ILE A 1 95 ? 9.530 3.625 3.766 1.00 86.00 95 ILE A N 1
ATOM 760 C CA . ILE A 1 95 ? 8.250 3.328 3.122 1.00 86.00 95 ILE A CA 1
ATOM 761 C C . ILE A 1 95 ? 7.570 4.658 2.794 1.00 86.00 95 ILE A C 1
ATOM 763 O O . ILE A 1 95 ? 7.396 5.500 3.677 1.00 86.00 95 ILE A O 1
ATOM 767 N N . GLU A 1 96 ? 7.214 4.842 1.526 1.00 89.25 96 GLU A N 1
ATOM 768 C CA . GLU A 1 96 ? 6.693 6.114 1.016 1.00 89.25 96 GLU A CA 1
ATOM 769 C C . GLU A 1 96 ? 5.199 6.285 1.288 1.00 89.25 96 GLU A C 1
ATOM 771 O O . GLU A 1 96 ? 4.757 7.399 1.565 1.00 89.25 96 GLU A O 1
ATOM 776 N N . ASP A 1 97 ? 4.427 5.193 1.236 1.00 93.56 97 ASP A N 1
ATOM 777 C CA . ASP A 1 97 ? 2.978 5.262 1.403 1.00 93.56 97 ASP A CA 1
ATOM 778 C C . ASP A 1 97 ? 2.342 3.973 1.963 1.00 93.56 97 ASP A C 1
ATOM 780 O O . ASP A 1 97 ? 2.966 2.907 1.979 1.00 93.56 97 ASP A O 1
ATOM 784 N N . ILE A 1 98 ? 1.089 4.089 2.421 1.00 95.94 98 ILE A N 1
ATOM 785 C CA . ILE A 1 98 ? 0.192 2.995 2.829 1.00 95.94 98 ILE A CA 1
ATOM 786 C C . ILE A 1 98 ? -1.168 3.137 2.136 1.00 95.94 98 ILE A C 1
ATOM 788 O O . ILE A 1 98 ? -1.819 4.172 2.240 1.00 95.94 98 ILE A O 1
ATOM 792 N N . ASP A 1 99 ? -1.662 2.055 1.551 1.00 97.25 99 ASP A N 1
ATOM 793 C CA . ASP A 1 99 ? -3.031 1.910 1.068 1.00 97.25 99 ASP A CA 1
ATOM 794 C C . ASP A 1 99 ? -3.864 1.049 2.021 1.00 97.25 99 ASP A C 1
ATOM 796 O O . ASP A 1 99 ? -3.399 0.029 2.540 1.00 97.25 99 ASP A O 1
ATOM 800 N N . TRP A 1 100 ? -5.128 1.430 2.199 1.00 98.44 100 TRP A N 1
ATOM 801 C CA . TRP A 1 100 ? -6.118 0.653 2.938 1.00 98.44 100 TRP A CA 1
ATOM 802 C C . TRP A 1 100 ? -7.084 -0.032 1.981 1.00 98.44 100 TRP A C 1
ATOM 804 O O . TRP A 1 100 ? -7.565 0.579 1.029 1.00 98.44 100 TRP A O 1
ATOM 814 N N . PHE A 1 101 ? -7.421 -1.283 2.270 1.00 98.38 101 PHE A N 1
ATOM 815 C CA . PHE A 1 101 ? -8.441 -2.037 1.550 1.00 98.38 101 PHE A CA 1
ATOM 816 C C . PHE A 1 101 ? -9.436 -2.640 2.526 1.00 98.38 101 PHE A C 1
ATOM 818 O O . PHE A 1 101 ? -9.069 -3.003 3.641 1.00 98.38 101 PHE A O 1
ATOM 825 N N . ARG A 1 102 ? -10.675 -2.812 2.072 1.00 97.94 102 ARG A N 1
ATOM 826 C CA . ARG A 1 102 ? -11.668 -3.681 2.701 1.00 97.94 102 ARG A CA 1
ATOM 827 C C . ARG A 1 102 ? -12.182 -4.662 1.662 1.00 97.94 102 ARG A C 1
ATOM 829 O O . ARG A 1 102 ? -12.682 -4.231 0.625 1.00 97.94 102 ARG A O 1
ATOM 836 N N . ASP A 1 103 ? -12.024 -5.954 1.930 1.00 95.44 103 ASP A N 1
ATOM 837 C CA . ASP A 1 103 ? -12.456 -7.050 1.048 1.00 95.44 103 ASP A CA 1
ATOM 838 C C . ASP A 1 103 ? -11.995 -6.869 -0.414 1.00 95.44 103 ASP A C 1
ATOM 840 O O . ASP A 1 103 ? -12.735 -7.084 -1.371 1.00 95.44 103 ASP A O 1
ATOM 844 N N . GLY A 1 104 ? -10.752 -6.409 -0.586 1.00 91.62 104 GLY A N 1
ATOM 845 C CA . GLY A 1 104 ? -10.136 -6.165 -1.895 1.00 91.62 104 GLY A CA 1
ATOM 846 C C . GLY A 1 104 ? -10.483 -4.822 -2.548 1.00 91.62 104 GLY A C 1
ATOM 847 O O . GLY A 1 104 ? -9.893 -4.483 -3.572 1.00 91.62 104 GLY A O 1
ATOM 848 N N . VAL A 1 105 ? -11.376 -4.021 -1.962 1.00 95.31 105 VAL A N 1
ATOM 849 C CA . VAL A 1 105 ? -11.726 -2.683 -2.461 1.00 95.31 105 VAL A CA 1
ATOM 850 C C . VAL A 1 105 ? -10.905 -1.622 -1.739 1.00 95.31 105 VAL A C 1
ATOM 852 O O . VAL A 1 105 ? -10.866 -1.596 -0.510 1.00 95.31 105 VAL A O 1
ATOM 855 N N . VAL A 1 106 ? -10.267 -0.730 -2.499 1.00 96.62 106 VAL A N 1
ATOM 856 C CA . VAL A 1 106 ? -9.486 0.382 -1.942 1.00 96.62 106 VAL A CA 1
ATOM 857 C C . VAL A 1 106 ? -10.383 1.340 -1.152 1.00 96.62 106 VAL A C 1
ATOM 859 O O . VAL A 1 106 ? -11.475 1.706 -1.593 1.00 96.62 106 VAL A O 1
ATOM 862 N N . LEU A 1 107 ? -9.918 1.743 0.026 1.00 97.25 107 LEU A N 1
ATOM 863 C CA . LEU A 1 107 ? -10.536 2.776 0.842 1.00 97.25 107 LEU A CA 1
ATOM 864 C C . LEU A 1 107 ? -9.804 4.096 0.624 1.00 97.25 107 LEU A C 1
ATOM 866 O O . LEU A 1 107 ? -8.578 4.167 0.671 1.00 97.25 107 LEU A O 1
ATOM 870 N N . VAL A 1 108 ? -10.583 5.150 0.421 1.00 96.38 108 VAL A N 1
ATOM 871 C CA . VAL A 1 108 ? -10.109 6.529 0.312 1.00 96.38 108 VAL A CA 1
ATOM 872 C C . VAL A 1 108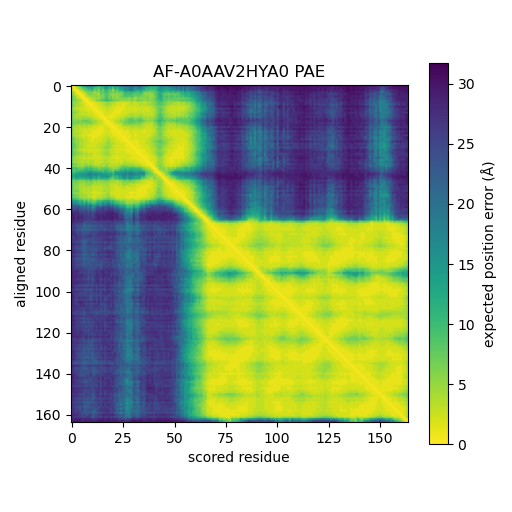 ? -10.839 7.380 1.343 1.00 96.38 108 VAL A C 1
ATOM 874 O O . VAL A 1 108 ? -11.922 7.008 1.802 1.00 96.38 108 VAL A O 1
ATOM 877 N N . THR A 1 109 ? -10.253 8.518 1.707 1.00 97.25 109 THR A N 1
ATOM 878 C CA . THR A 1 109 ? -10.943 9.522 2.521 1.00 97.25 109 THR A CA 1
ATOM 879 C C . THR A 1 109 ? -12.243 9.933 1.827 1.00 97.25 109 THR A C 1
ATOM 881 O O . THR A 1 109 ? -12.242 10.294 0.652 1.00 97.25 109 THR A O 1
ATOM 884 N N . ASP A 1 110 ? -13.348 9.864 2.562 1.00 96.81 110 ASP A N 1
ATOM 885 C CA . ASP A 1 110 ? -14.693 10.189 2.094 1.00 96.81 110 ASP A CA 1
ATOM 886 C C . ASP A 1 110 ? -15.450 10.841 3.254 1.00 96.81 110 ASP A C 1
ATOM 888 O O . ASP A 1 110 ? -15.932 10.169 4.171 1.00 96.81 110 ASP A O 1
ATOM 892 N N . GLU A 1 111 ? -15.533 12.172 3.230 1.00 94.50 111 GLU A N 1
ATOM 893 C CA . GLU A 1 111 ? -16.183 12.963 4.278 1.00 94.50 111 GLU A CA 1
ATOM 894 C C . GLU A 1 111 ? -17.676 12.644 4.408 1.00 94.50 111 GLU A C 1
ATOM 896 O O . GLU A 1 111 ? -18.182 12.538 5.525 1.00 94.50 111 GLU A O 1
ATOM 901 N N . ASN A 1 112 ? -18.366 12.392 3.290 1.00 94.44 112 ASN A N 1
ATOM 902 C CA . ASN A 1 112 ? -19.795 12.069 3.281 1.00 94.44 112 ASN A CA 1
ATOM 903 C C . ASN A 1 112 ? -20.074 10.718 3.947 1.00 94.44 112 ASN A C 1
ATOM 905 O O . ASN A 1 112 ? -21.120 10.521 4.566 1.00 94.44 112 ASN A O 1
ATOM 909 N N . ARG A 1 113 ? -19.139 9.768 3.828 1.00 93.56 113 ARG A N 1
ATOM 910 C CA . ARG A 1 113 ? -19.209 8.474 4.520 1.00 93.56 113 ARG A CA 1
ATOM 911 C C . ARG A 1 113 ? -18.561 8.473 5.902 1.00 93.56 113 ARG A C 1
ATOM 913 O O . ARG A 1 113 ? -18.617 7.431 6.556 1.00 93.56 113 ARG A O 1
ATOM 920 N N . GLY A 1 114 ? -17.961 9.582 6.333 1.00 96.12 114 GLY A N 1
ATOM 921 C CA . GLY A 1 114 ? -17.223 9.670 7.592 1.00 96.12 114 GLY A CA 1
ATOM 922 C C . GLY A 1 114 ? -15.961 8.805 7.623 1.00 96.12 114 GLY A C 1
ATOM 923 O O . GLY A 1 114 ? -15.589 8.340 8.696 1.00 96.12 114 GLY A O 1
ATOM 924 N N . ILE A 1 115 ? -15.344 8.554 6.464 1.00 98.00 115 ILE A N 1
ATOM 925 C CA . ILE A 1 115 ? -14.093 7.797 6.335 1.00 98.00 115 ILE A CA 1
ATOM 926 C C . ILE A 1 115 ? -12.931 8.787 6.293 1.00 98.00 115 ILE A C 1
ATOM 928 O O . ILE A 1 115 ? -12.903 9.667 5.433 1.00 98.00 115 ILE A O 1
ATOM 932 N N . GLN A 1 116 ? -11.967 8.641 7.196 1.00 98.31 116 GLN A N 1
ATOM 933 C CA . GLN A 1 116 ? -10.775 9.481 7.273 1.00 98.31 116 GLN A CA 1
ATOM 934 C C . GLN A 1 116 ? -9.524 8.612 7.306 1.00 98.31 116 GLN A C 1
ATOM 936 O O . GLN A 1 116 ? -9.452 7.646 8.062 1.00 98.31 116 GLN A O 1
ATOM 941 N N . ILE A 1 117 ? -8.535 8.954 6.480 1.00 98.50 117 ILE A N 1
ATOM 942 C CA . ILE A 1 117 ? -7.237 8.281 6.456 1.00 98.50 117 ILE A CA 1
ATOM 943 C C . ILE A 1 117 ? -6.153 9.318 6.715 1.00 98.50 117 ILE A C 1
ATOM 945 O O . ILE A 1 117 ? -5.968 10.256 5.942 1.00 98.50 117 ILE A O 1
ATOM 949 N N . MET A 1 118 ? -5.406 9.120 7.793 1.00 98.00 118 MET A N 1
ATOM 950 C CA . MET A 1 118 ? -4.224 9.907 8.120 1.00 98.00 118 MET A CA 1
ATOM 951 C C . MET A 1 118 ? -2.972 9.073 7.895 1.00 98.00 118 MET A C 1
ATOM 953 O O . MET A 1 118 ? -2.966 7.867 8.148 1.00 98.00 118 MET A O 1
ATOM 957 N N . LYS A 1 119 ? -1.897 9.716 7.444 1.00 96.94 119 LYS A N 1
ATOM 958 C CA . LYS A 1 119 ? -0.597 9.085 7.200 1.00 96.94 119 LYS A CA 1
ATOM 959 C C . LYS A 1 119 ? 0.512 9.981 7.742 1.00 96.94 119 LYS A C 1
ATOM 961 O O . LYS A 1 119 ? 0.440 11.202 7.619 1.00 96.94 119 LYS A O 1
ATOM 966 N N . LYS A 1 120 ? 1.535 9.390 8.352 1.00 95.94 120 LYS A N 1
ATOM 967 C CA . LYS A 1 120 ? 2.705 10.095 8.878 1.00 95.94 120 LYS A CA 1
ATOM 968 C C . LYS A 1 120 ? 3.963 9.289 8.593 1.00 95.94 120 LYS A C 1
ATOM 970 O O . LYS A 1 120 ? 4.145 8.210 9.150 1.00 95.94 120 LYS A O 1
ATOM 975 N N . VAL A 1 121 ? 4.834 9.846 7.759 1.00 93.75 121 VAL A N 1
ATOM 976 C CA . VAL A 1 121 ? 6.142 9.271 7.428 1.00 93.75 121 VAL A CA 1
ATOM 977 C C . VAL A 1 121 ? 7.199 9.817 8.386 1.00 93.75 121 VAL A C 1
ATOM 979 O O . VAL A 1 121 ? 7.220 11.007 8.703 1.00 93.75 121 VAL A O 1
ATOM 982 N N . SER A 1 122 ? 8.088 8.943 8.843 1.00 91.00 122 SER A N 1
ATOM 983 C CA . SER A 1 122 ? 9.255 9.262 9.658 1.00 91.00 122 SER A CA 1
ATOM 984 C C . SER A 1 122 ? 10.514 8.771 8.952 1.00 91.00 122 SER A C 1
ATOM 986 O O . SER A 1 122 ? 10.811 7.576 8.917 1.00 91.00 122 SER A O 1
ATOM 988 N N . LEU A 1 123 ? 11.277 9.709 8.387 1.00 88.38 123 LEU A N 1
ATOM 989 C CA . LEU A 1 123 ? 12.508 9.397 7.656 1.00 88.38 123 LEU A CA 1
ATOM 990 C C . LEU A 1 123 ? 13.628 8.892 8.579 1.00 88.38 123 LEU A C 1
ATOM 992 O O . LEU A 1 123 ? 14.417 8.045 8.169 1.00 88.38 123 LEU A O 1
ATOM 996 N N . SER A 1 124 ? 13.685 9.368 9.830 1.00 88.38 124 SER A N 1
ATOM 997 C CA . SER A 1 124 ? 14.720 8.984 10.803 1.00 88.38 124 SER A CA 1
ATOM 998 C C . SER A 1 124 ? 14.595 7.526 11.243 1.00 88.38 124 SER A C 1
ATOM 1000 O O . SER A 1 124 ? 15.597 6.827 11.363 1.00 88.38 124 SER A O 1
ATOM 1002 N N . THR A 1 125 ? 13.364 7.060 11.446 1.00 88.31 125 THR A N 1
ATOM 1003 C CA . THR A 1 125 ? 13.051 5.676 11.829 1.00 88.31 125 THR A CA 1
ATOM 1004 C C . THR A 1 125 ? 12.695 4.796 10.635 1.00 88.31 125 THR A C 1
ATOM 1006 O O . THR A 1 125 ? 12.408 3.619 10.831 1.00 88.31 125 THR A O 1
ATOM 1009 N N . ARG A 1 126 ? 12.705 5.350 9.411 1.00 88.94 126 ARG A N 1
ATOM 1010 C CA . ARG A 1 126 ? 12.299 4.674 8.164 1.00 88.94 126 ARG A CA 1
ATOM 1011 C C . ARG A 1 126 ? 10.951 3.968 8.312 1.00 88.94 126 ARG A C 1
ATOM 1013 O O . ARG A 1 126 ? 10.775 2.829 7.875 1.00 88.94 126 ARG A O 1
ATOM 1020 N N . SER A 1 127 ? 10.020 4.646 8.974 1.00 91.75 127 SER A N 1
ATOM 1021 C CA . SER A 1 127 ? 8.724 4.088 9.331 1.00 91.75 127 SER A CA 1
ATOM 1022 C C . SER A 1 127 ? 7.588 4.988 8.879 1.00 91.75 127 SER A C 1
ATOM 1024 O O . SER A 1 127 ? 7.734 6.206 8.789 1.00 91.75 127 SER A O 1
ATOM 1026 N N . ILE A 1 128 ? 6.436 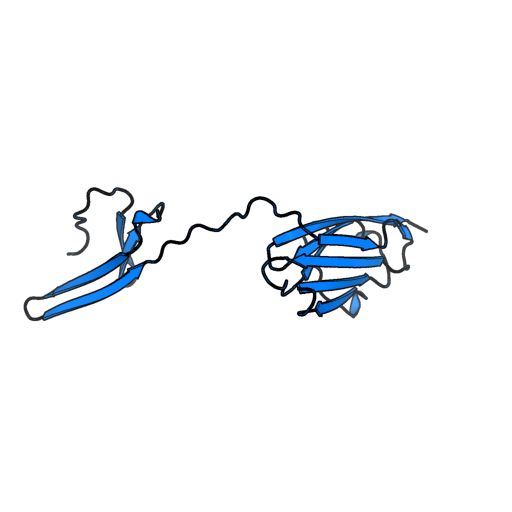4.387 8.629 1.00 95.31 128 ILE A N 1
ATOM 1027 C CA . ILE A 1 128 ? 5.194 5.080 8.322 1.00 95.31 128 ILE A CA 1
ATOM 1028 C C . ILE A 1 128 ? 4.103 4.587 9.269 1.00 95.31 128 ILE A C 1
ATOM 1030 O O . ILE A 1 128 ? 4.016 3.402 9.594 1.00 95.31 128 ILE A O 1
ATOM 1034 N N . TYR A 1 129 ? 3.286 5.525 9.728 1.00 96.69 129 TYR A N 1
ATOM 1035 C CA . TYR A 1 129 ? 2.082 5.273 10.503 1.00 96.69 129 TYR A CA 1
ATOM 1036 C C . TYR A 1 129 ? 0.870 5.716 9.693 1.00 96.69 129 TYR A C 1
ATOM 1038 O O . TYR A 1 129 ? 0.878 6.814 9.136 1.00 96.69 129 TYR A O 1
ATOM 1046 N N . SER A 1 130 ? -0.186 4.908 9.667 1.00 98.38 130 SER A N 1
ATOM 1047 C CA . SER A 1 130 ? -1.482 5.304 9.128 1.00 98.38 130 SER A CA 1
ATOM 1048 C C . SER A 1 130 ? -2.618 4.971 10.090 1.00 98.38 130 SER A C 1
ATOM 1050 O O . SER A 1 130 ? -2.617 3.913 10.717 1.00 98.38 130 SER A O 1
ATOM 1052 N N . LEU A 1 131 ? -3.583 5.884 10.192 1.00 98.50 131 LEU A N 1
ATOM 1053 C CA . LEU A 1 131 ? -4.827 5.715 10.936 1.00 98.50 131 LEU A CA 1
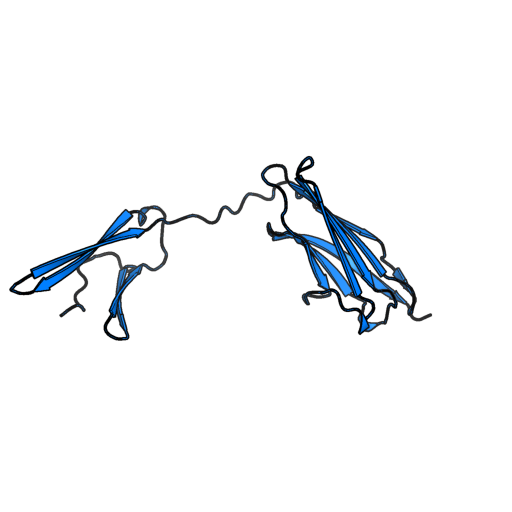ATOM 1054 C C . LEU A 1 131 ? -5.993 5.777 9.950 1.00 98.50 131 LEU A C 1
ATOM 1056 O O . LEU A 1 131 ? -6.139 6.779 9.252 1.00 98.50 131 LEU A O 1
ATOM 1060 N N . LEU A 1 132 ? -6.803 4.724 9.915 1.00 98.69 132 LEU A N 1
ATOM 1061 C CA . LEU A 1 132 ? -8.096 4.683 9.242 1.00 98.69 132 LEU A CA 1
ATOM 1062 C C . LEU A 1 132 ? -9.195 4.812 10.298 1.00 98.69 132 LEU A C 1
ATOM 1064 O O . LEU A 1 132 ? -9.262 4.001 11.220 1.00 98.69 132 LEU A O 1
ATOM 1068 N N . GLU A 1 133 ? -10.066 5.798 10.130 1.00 98.56 133 GLU A N 1
ATOM 1069 C CA . GLU A 1 133 ? -11.255 6.008 10.950 1.00 98.56 133 GLU A CA 1
ATOM 1070 C C . GLU A 1 133 ? -12.512 5.911 10.075 1.00 98.56 133 GLU A C 1
ATOM 1072 O O . GLU A 1 133 ? -12.586 6.529 9.011 1.00 98.56 133 GLU A O 1
ATOM 1077 N N . ILE A 1 134 ? -13.517 5.158 10.527 1.00 98.44 134 ILE A N 1
ATOM 1078 C CA . ILE A 1 134 ? -14.880 5.174 9.979 1.00 98.44 134 ILE A CA 1
ATOM 1079 C C . ILE A 1 134 ? -15.817 5.560 11.121 1.00 98.44 134 ILE A C 1
ATOM 1081 O O . ILE A 1 134 ? -16.097 4.731 11.981 1.00 98.44 134 ILE A O 1
ATOM 1085 N N . LYS A 1 135 ? -16.300 6.808 11.127 1.00 97.19 135 LYS A N 1
ATOM 1086 C CA . LYS A 1 135 ? -17.015 7.417 12.271 1.00 97.19 135 LYS A CA 1
ATOM 1087 C C . LYS A 1 135 ? -18.331 6.742 12.653 1.00 97.19 135 LYS A C 1
ATOM 1089 O O . LYS A 1 135 ? -18.739 6.790 13.804 1.00 97.19 135 LYS A O 1
ATOM 1094 N N . HIS A 1 136 ? -19.027 6.183 11.666 1.00 96.00 136 HIS A N 1
ATOM 1095 C CA . HIS A 1 136 ? -20.334 5.563 11.856 1.00 96.00 136 HIS A CA 1
ATOM 1096 C C . HIS A 1 136 ? -20.352 4.201 11.175 1.00 96.00 136 HIS A C 1
ATOM 1098 O O . HIS A 1 136 ? -20.660 4.092 9.982 1.00 96.00 136 HIS A O 1
ATOM 1104 N N . ALA A 1 137 ? -19.999 3.170 11.939 1.00 96.75 137 ALA A N 1
ATOM 1105 C CA . ALA A 1 137 ? -20.020 1.793 11.483 1.00 96.75 137 ALA A CA 1
ATOM 1106 C C . ALA A 1 137 ? -21.425 1.401 11.009 1.00 96.75 137 ALA A C 1
ATOM 1108 O O . ALA A 1 137 ? -22.438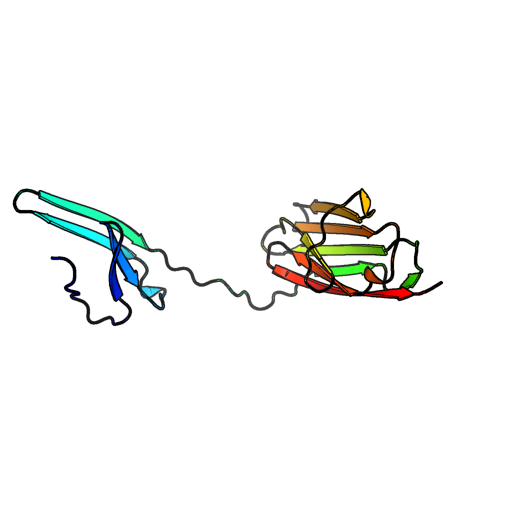 1.719 11.634 1.00 96.75 137 ALA A O 1
ATOM 1109 N N . ARG A 1 138 ? -21.476 0.690 9.886 1.00 96.31 138 ARG A N 1
ATOM 1110 C CA . ARG A 1 138 ? -22.677 0.034 9.356 1.00 96.31 138 ARG A CA 1
ATOM 1111 C C . ARG A 1 138 ? -22.351 -1.428 9.138 1.00 96.31 138 ARG A C 1
ATOM 1113 O O . ARG A 1 138 ? -21.194 -1.745 8.873 1.00 96.31 138 ARG A O 1
ATOM 1120 N N . LEU A 1 139 ? -23.359 -2.290 9.085 1.00 95.75 139 LEU A N 1
ATOM 1121 C CA . LEU A 1 139 ? -23.161 -3.703 8.732 1.00 95.75 139 LEU A CA 1
ATOM 1122 C C . LEU A 1 139 ? -22.295 -3.929 7.478 1.00 95.75 139 LEU A C 1
ATOM 1124 O O . LEU A 1 139 ? -21.440 -4.805 7.465 1.00 95.75 139 LEU A O 1
ATOM 1128 N N . LYS A 1 140 ? -22.447 -3.100 6.436 1.00 95.31 140 LYS A N 1
ATOM 1129 C CA . LYS A 1 140 ? -21.642 -3.190 5.197 1.00 95.31 140 LYS A CA 1
ATOM 1130 C C . LYS A 1 140 ? -20.173 -2.775 5.345 1.00 95.31 140 LYS A C 1
ATOM 1132 O O . LYS A 1 140 ? -19.415 -2.873 4.385 1.00 95.31 140 LYS A O 1
ATOM 1137 N N . ASP A 1 141 ? -19.812 -2.189 6.482 1.00 96.75 141 ASP A N 1
ATOM 1138 C CA . ASP A 1 141 ? -18.441 -1.818 6.804 1.00 96.75 141 ASP A CA 1
ATOM 1139 C C . ASP A 1 141 ? -17.711 -2.960 7.555 1.00 96.75 141 ASP A C 1
ATOM 1141 O O . ASP A 1 141 ? -16.513 -2.847 7.798 1.00 96.75 141 ASP A O 1
ATOM 1145 N N . GLN A 1 142 ? -18.376 -4.084 7.855 1.00 97.88 142 GLN A N 1
ATOM 1146 C CA . GLN A 1 142 ? -17.731 -5.346 8.244 1.00 97.88 142 GLN A CA 1
ATOM 1147 C C . GLN A 1 142 ? -16.846 -5.887 7.112 1.00 97.88 142 GLN A C 1
ATOM 1149 O O . GLN A 1 142 ? -17.179 -5.715 5.942 1.00 97.88 142 GLN A O 1
ATOM 1154 N N . GLY A 1 143 ? -15.750 -6.565 7.461 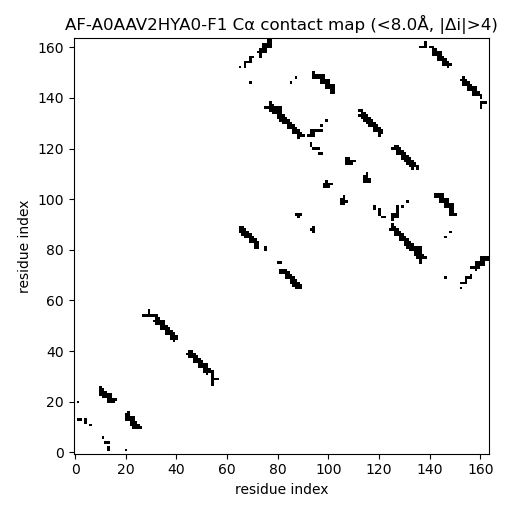1.00 97.88 143 GLY A N 1
ATOM 1155 C CA . GLY A 1 143 ? -14.894 -7.232 6.480 1.00 97.88 143 GLY A CA 1
ATOM 1156 C C . GLY A 1 143 ? -13.454 -7.418 6.941 1.00 97.88 143 GLY A C 1
ATOM 1157 O O . GLY A 1 143 ? -13.090 -7.087 8.076 1.00 97.88 143 GLY A O 1
ATOM 1158 N N . VAL A 1 144 ? -12.630 -7.933 6.031 1.00 98.50 144 VAL A N 1
ATOM 1159 C CA . VAL A 1 144 ? -11.179 -8.004 6.205 1.00 98.50 144 VAL A CA 1
ATOM 1160 C C . VAL A 1 144 ? -10.578 -6.685 5.745 1.00 98.50 144 VAL A C 1
ATOM 1162 O O . VAL A 1 144 ? -10.637 -6.331 4.565 1.00 98.50 144 VAL A O 1
ATOM 1165 N N . TYR A 1 145 ? -9.963 -5.971 6.680 1.00 98.56 145 TYR A N 1
ATOM 1166 C CA . TYR A 1 145 ? -9.221 -4.755 6.396 1.00 98.56 145 TYR A CA 1
ATOM 1167 C C . TYR A 1 145 ? -7.754 -5.092 6.178 1.00 98.56 145 TYR A C 1
ATOM 1169 O O . TYR A 1 145 ? -7.138 -5.761 7.006 1.00 98.56 145 TYR A O 1
ATOM 1177 N N . VAL A 1 146 ? -7.192 -4.617 5.071 1.00 98.31 146 VAL A N 1
ATOM 1178 C CA . VAL A 1 146 ? -5.790 -4.827 4.704 1.00 98.31 146 VAL A CA 1
ATOM 1179 C C . VAL A 1 146 ? -5.083 -3.484 4.670 1.00 98.31 146 VAL A C 1
ATOM 1181 O O . VAL A 1 146 ? -5.554 -2.546 4.028 1.00 98.31 146 VAL A O 1
ATOM 1184 N N . CYS A 1 147 ? -3.935 -3.417 5.332 1.00 96.44 147 CYS A N 1
ATOM 1185 C CA . CYS A 1 147 ? -2.967 -2.348 5.149 1.00 96.44 147 CYS A CA 1
ATOM 1186 C C . CYS A 1 147 ? -1.865 -2.854 4.218 1.00 96.44 147 CYS A C 1
ATOM 1188 O O . CYS A 1 147 ? -1.270 -3.900 4.492 1.00 96.44 147 CYS A O 1
ATOM 1190 N N . ARG A 1 148 ? -1.603 -2.124 3.132 1.00 95.62 148 ARG A N 1
ATOM 1191 C CA . ARG A 1 148 ? -0.560 -2.432 2.150 1.00 95.62 148 ARG A CA 1
ATOM 1192 C C . ARG A 1 148 ? 0.406 -1.266 2.028 1.00 95.62 148 ARG A C 1
ATOM 1194 O O . ARG A 1 148 ? -0.026 -0.147 1.790 1.00 95.62 148 ARG A O 1
ATOM 1201 N N . THR A 1 149 ? 1.698 -1.512 2.126 1.00 93.50 149 THR A N 1
ATOM 1202 C CA . THR A 1 149 ? 2.729 -0.479 1.952 1.00 93.50 149 THR A CA 1
ATOM 1203 C C . THR A 1 149 ? 3.118 -0.295 0.481 1.00 93.50 149 THR A C 1
ATOM 1205 O O . THR A 1 149 ? 2.838 -1.149 -0.363 1.00 93.50 149 THR A O 1
ATOM 1208 N N . SER A 1 150 ? 3.815 0.799 0.154 1.00 89.56 150 SER A N 1
ATOM 1209 C CA . SER A 1 150 ? 4.313 1.063 -1.208 1.00 89.56 150 SER A CA 1
ATOM 1210 C C . SER A 1 150 ? 5.328 0.028 -1.723 1.00 89.56 150 SER A C 1
ATOM 1212 O O . SER A 1 150 ? 5.497 -0.113 -2.931 1.00 89.56 150 SER A O 1
ATOM 1214 N N . ASN A 1 151 ? 5.964 -0.736 -0.828 1.00 85.38 151 ASN A N 1
ATOM 1215 C CA . ASN A 1 151 ? 6.817 -1.885 -1.157 1.00 85.38 151 ASN A CA 1
ATOM 1216 C C . ASN A 1 151 ? 6.065 -3.231 -1.173 1.00 85.38 151 ASN A C 1
ATOM 1218 O O . ASN A 1 151 ? 6.704 -4.278 -1.205 1.00 85.38 151 ASN A O 1
ATOM 1222 N N . PHE A 1 152 ? 4.729 -3.200 -1.179 1.00 87.19 152 PHE A N 1
ATOM 1223 C CA . PHE A 1 152 ? 3.830 -4.355 -1.280 1.00 87.19 152 PHE A CA 1
ATOM 1224 C C . PHE A 1 152 ? 3.807 -5.313 -0.077 1.00 87.19 152 PHE A C 1
ATOM 1226 O O . PHE A 1 152 ? 3.214 -6.388 -0.187 1.00 87.19 152 PHE A O 1
ATOM 1233 N N . ASP A 1 153 ? 4.358 -4.927 1.079 1.00 89.19 153 ASP A N 1
ATOM 1234 C CA . ASP A 1 153 ? 4.114 -5.669 2.319 1.00 89.19 153 ASP A CA 1
ATOM 1235 C C . ASP A 1 153 ? 2.652 -5.487 2.739 1.00 89.19 153 ASP A C 1
ATOM 1237 O O . ASP A 1 153 ? 2.066 -4.411 2.580 1.00 89.19 153 ASP A O 1
ATOM 1241 N N . VAL A 1 154 ? 2.047 -6.551 3.268 1.00 93.00 154 VAL A N 1
ATOM 1242 C CA . VAL A 1 154 ? 0.627 -6.568 3.630 1.00 93.00 154 VAL A CA 1
ATOM 1243 C C . VAL A 1 154 ? 0.406 -7.187 4.997 1.00 93.00 154 VAL A C 1
ATOM 1245 O O . VAL A 1 154 ? 1.037 -8.166 5.383 1.00 93.00 154 VAL A O 1
ATOM 1248 N N . THR A 1 155 ? -0.563 -6.644 5.719 1.00 95.12 155 THR A N 1
ATOM 1249 C CA . THR A 1 155 ? -1.106 -7.248 6.935 1.00 95.12 155 THR A CA 1
ATOM 1250 C C . THR A 1 155 ? -2.605 -6.993 6.994 1.00 95.12 155 THR A C 1
ATOM 1252 O O . THR A 1 155 ? -3.108 -6.083 6.331 1.00 95.12 155 THR A O 1
ATOM 1255 N N . SER A 1 156 ? -3.335 -7.800 7.759 1.00 97.06 156 SER A N 1
ATOM 1256 C CA . SER A 1 156 ? -4.795 -7.733 7.777 1.00 97.06 156 SER A CA 1
ATOM 1257 C C . SER A 1 156 ? -5.390 -7.931 9.163 1.00 97.06 156 SER A C 1
ATOM 1259 O O . SER A 1 156 ? -4.783 -8.564 10.027 1.00 97.06 156 SER A O 1
ATOM 1261 N N . ILE A 1 157 ? -6.583 -7.377 9.356 1.00 98.06 157 ILE A N 1
ATOM 1262 C CA . ILE A 1 157 ? -7.394 -7.532 10.561 1.00 98.06 157 ILE A CA 1
ATOM 1263 C C . ILE A 1 157 ? -8.859 -7.732 10.168 1.00 98.06 157 ILE A C 1
ATOM 1265 O O . ILE A 1 157 ? -9.360 -7.090 9.244 1.00 98.06 157 ILE A O 1
ATOM 1269 N N . GLN A 1 158 ? -9.548 -8.631 10.866 1.00 98.38 158 GLN A N 1
ATOM 1270 C CA . GLN A 1 158 ? -10.988 -8.824 10.714 1.00 98.38 158 GLN A CA 1
ATOM 1271 C C . GLN A 1 158 ? -11.729 -7.842 11.625 1.00 98.38 158 GLN A C 1
ATOM 1273 O O . GLN A 1 158 ? -11.466 -7.804 12.829 1.00 98.38 158 GLN A O 1
ATOM 1278 N N . VAL A 1 159 ? -12.687 -7.105 11.063 1.00 98.56 159 VAL A N 1
ATOM 1279 C CA . VAL A 1 159 ? -13.613 -6.255 11.821 1.00 98.56 159 VAL A CA 1
ATOM 1280 C C . VAL A 1 159 ? -15.021 -6.804 11.669 1.00 98.56 159 VAL A C 1
ATOM 1282 O O . VAL A 1 159 ? -15.480 -7.002 10.546 1.00 98.56 159 VAL A O 1
ATOM 1285 N N . ASN A 1 160 ? -15.711 -7.018 12.785 1.00 98.12 160 ASN A N 1
ATOM 1286 C CA . ASN A 1 160 ? -17.098 -7.465 12.836 1.00 98.12 160 ASN A CA 1
ATOM 1287 C C . ASN A 1 160 ? -17.989 -6.345 13.378 1.00 98.12 160 ASN A C 1
ATOM 1289 O O . ASN A 1 160 ? -17.686 -5.761 14.421 1.00 98.12 160 ASN A O 1
ATOM 1293 N N . VAL A 1 161 ? -19.087 -6.063 12.677 1.00 97.62 161 VAL A N 1
ATOM 1294 C CA . VAL A 1 161 ? -20.059 -5.041 13.082 1.00 97.62 161 VAL A CA 1
ATOM 1295 C C . VAL A 1 161 ? -21.278 -5.741 13.670 1.00 97.62 161 VAL A C 1
ATOM 1297 O O . VAL A 1 161 ? -21.889 -6.589 13.023 1.00 97.62 161 VAL A O 1
ATOM 1300 N N . LEU A 1 162 ? -21.604 -5.412 14.913 1.00 94.81 162 LEU A N 1
ATOM 1301 C CA . LEU A 1 162 ? -22.698 -6.002 15.668 1.00 94.81 162 LEU A CA 1
ATOM 1302 C C . LEU A 1 162 ? -23.961 -5.154 15.504 1.00 94.81 162 LEU A C 1
ATOM 1304 O O . LEU A 1 162 ? -23.907 -3.924 15.588 1.00 94.81 162 LEU A O 1
ATOM 1308 N N . ASN A 1 163 ? -25.098 -5.824 15.318 1.00 84.75 163 ASN A N 1
ATOM 1309 C CA . ASN A 1 163 ? -26.399 -5.183 15.478 1.00 84.75 163 ASN A CA 1
ATOM 1310 C C . ASN A 1 163 ? -26.597 -4.886 16.963 1.00 84.75 163 ASN A C 1
ATOM 1312 O O . ASN A 1 163 ? -26.653 -5.818 17.768 1.00 84.75 163 ASN A O 1
ATOM 1316 N N . GLY A 1 164 ? -26.652 -3.597 17.295 1.00 62.16 164 GLY A N 1
ATOM 1317 C CA . GLY A 1 164 ? -27.075 -3.114 18.609 1.00 62.16 164 GLY A CA 1
ATOM 1318 C C . GLY A 1 164 ? -28.585 -3.176 18.772 1.00 62.16 164 GLY A C 1
ATOM 1319 O O . GLY A 1 164 ? -29.293 -2.952 17.763 1.00 62.16 164 GLY A O 1
#

Mean predicted aligned error: 13.66 Å

Sequence (164 aa):
IGYNIFTEDPRVAVKHFNGMWNLVIRDVQHKDSGLYECQISSVEKHLRNYVALHVVEPQVKPAQKQNIHISGTTFVNERDSIELKCNATSSDYPIEDIDWFRDGVVLVTDENRGIQIMKKVSLSTRSIYSLLEIKHARLKDQGVYVCRTSNFDVTSIQVNVLNG

Organism: Lymnaea stagnalis (NCBI:txid6523)

InterPro domains:
  IPR003599 Immunoglobulin domain subtype [SM00409] (71-162)
  IPR007110 Immunoglobulin-like domain [PS50835] (58-160)
  IPR013783 Immunoglobulin-like fold [G3DSA:2.60.40.10] (1-63)
  IPR013783 Immunoglobulin-like fold [G3DSA:2.60.40.10] (64-162)
  IPR036179 Immunoglobulin-like domain superfamily [SSF48726] (6-62)
  IPR036179 Immunoglobulin-like domain superfamily [SSF48726] (70-155)
  IPR037448 Zwei Ig domain protein zig-8 [PTHR23279] (2-164)

Nearest PDB structures (foldseek):
  5y32-assembly1_A  TM=5.022E-01  e=9.055E-08  Mus musculus
  5wy8-assembly1_A  TM=5.199E-01  e=3.310E-07  Homo sapiens
  4hgk-assembly2_C  TM=6.848E-01  e=1.533E-05  Squalus acanthias
  8ht3-assembly1_A  TM=7.091E-01  e=9.111E-05  Okamejei kenojei
  2i26-assembly3_P  TM=6.694E-01  e=6.242E-05  Ginglymostoma cirratum

Secondary structure (DSSP, 8-state):
-------S-TTEEEEEETTEEEEEESS--GGG-EEEEEEEE-SS-EEEEEEEE-------------EEEEEE-SEEETTSPEEEEEEEE-SSS----EEEEETTEEE--BTTTTEEEEEEEETTTTEEEEEEEESS--GGG-EEEEEEETT--EEEEEEEEE--

pLDDT: mean 88.76, std 11.86, range [49.59, 98.75]